Protein AF-A0A6B9Y677-F1 (afdb_monomer_lite)

Sequence (93 aa):
MTDETLHVDDDLGLWIPPEFREFDSQVVFRTPRATIQHFGSQPLDAFYGLIDESHFGDLGDINHPKNPELAPNSASIKLQGEDAVVFEVENVA

Foldseek 3Di:
DPQPAWEQDAQQGTFDPPVQQAAQFWKWKAAQADIDIDTDRHGDDRGDVVHHLVSADDQPDPPRGPRVVAHRQKMWMDGPPDDIDIHGYPPHD

Structure (mmCIF, N/CA/C/O backbone):
data_AF-A0A6B9Y677-F1
#
_entry.id   AF-A0A6B9Y677-F1
#
loop_
_atom_site.group_PDB
_atom_site.id
_atom_site.type_symbol
_atom_site.label_atom_id
_atom_site.label_alt_id
_atom_site.label_comp_id
_atom_site.label_asym_id
_atom_site.label_entity_id
_atom_site.label_seq_id
_atom_site.pdbx_PDB_ins_code
_atom_site.Cartn_x
_atom_site.Cartn_y
_atom_site.Cartn_z
_atom_site.occupancy
_atom_site.B_iso_or_equiv
_atom_site.auth_seq_id
_atom_site.auth_comp_id
_atom_site.auth_asym_id
_atom_site.auth_atom_id
_atom_site.pdbx_PDB_model_num
ATOM 1 N N . MET A 1 1 ? 15.219 -3.525 14.252 1.00 36.25 1 MET A N 1
ATOM 2 C CA . MET A 1 1 ? 14.872 -3.062 12.901 1.00 36.25 1 MET A CA 1
ATOM 3 C C . MET A 1 1 ? 14.135 -4.232 12.309 1.00 36.25 1 MET A C 1
ATOM 5 O O . MET A 1 1 ? 14.761 -5.250 12.055 1.00 36.25 1 MET A O 1
ATOM 9 N N . THR A 1 2 ? 12.813 -4.200 12.382 1.00 42.94 2 THR A N 1
ATOM 10 C CA . THR A 1 2 ? 11.972 -5.191 11.721 1.00 42.94 2 THR A CA 1
ATOM 11 C C . THR A 1 2 ? 12.073 -4.872 10.235 1.00 42.94 2 THR A C 1
ATOM 13 O O . THR A 1 2 ? 11.768 -3.757 9.828 1.00 42.94 2 THR A O 1
ATOM 16 N N . ASP A 1 3 ? 12.649 -5.790 9.465 1.00 47.16 3 ASP A N 1
ATOM 17 C CA . ASP A 1 3 ? 12.571 -5.790 8.003 1.00 47.16 3 ASP A CA 1
ATOM 18 C C . ASP A 1 3 ? 11.082 -5.961 7.657 1.00 47.16 3 ASP A C 1
ATOM 20 O O . ASP A 1 3 ? 10.565 -7.074 7.580 1.00 47.16 3 ASP A O 1
ATOM 24 N N . GLU A 1 4 ? 10.341 -4.855 7.628 1.00 69.62 4 GLU A N 1
ATOM 25 C CA . GLU A 1 4 ? 8.912 -4.818 7.305 1.00 69.62 4 GLU A CA 1
ATOM 26 C C . GLU A 1 4 ? 8.771 -4.699 5.794 1.00 69.62 4 GLU A C 1
ATOM 28 O O . GLU A 1 4 ? 8.392 -3.669 5.250 1.00 69.62 4 GLU A O 1
ATOM 33 N N . THR A 1 5 ? 9.161 -5.753 5.094 1.00 84.44 5 THR A N 1
ATOM 34 C CA . THR A 1 5 ? 8.998 -5.829 3.648 1.00 84.44 5 THR A CA 1
ATOM 35 C C . THR A 1 5 ? 7.548 -6.186 3.338 1.00 84.44 5 THR A C 1
ATOM 37 O O . THR A 1 5 ? 7.004 -7.156 3.875 1.00 84.44 5 THR A O 1
ATOM 40 N N . LEU A 1 6 ? 6.891 -5.390 2.494 1.00 93.12 6 LEU A N 1
ATOM 41 C CA . LEU A 1 6 ? 5.588 -5.762 1.947 1.00 93.12 6 LEU A CA 1
ATOM 42 C C . LEU A 1 6 ? 5.795 -6.733 0.791 1.00 93.12 6 LEU A C 1
ATOM 44 O O . LEU A 1 6 ? 6.841 -6.742 0.159 1.00 93.12 6 LEU A O 1
ATOM 48 N N . HIS A 1 7 ? 4.780 -7.519 0.469 1.00 94.06 7 HIS A N 1
ATOM 49 C CA . HIS A 1 7 ? 4.789 -8.350 -0.728 1.00 94.06 7 HIS A CA 1
ATOM 50 C C . HIS A 1 7 ? 3.484 -8.158 -1.485 1.00 94.06 7 HIS A C 1
ATOM 52 O O . HIS A 1 7 ? 2.424 -7.946 -0.884 1.00 94.06 7 HIS A O 1
ATOM 58 N N . VAL A 1 8 ? 3.576 -8.228 -2.807 1.00 93.94 8 VAL A N 1
ATOM 59 C CA . VAL A 1 8 ? 2.410 -8.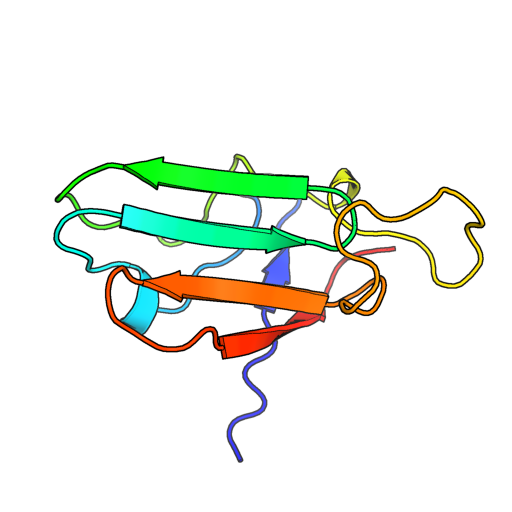394 -3.670 1.00 93.94 8 VAL A CA 1
ATOM 60 C C . VAL A 1 8 ? 2.201 -9.888 -3.895 1.00 93.94 8 VAL A C 1
ATOM 62 O O . VAL A 1 8 ? 3.144 -10.629 -4.175 1.00 93.94 8 VAL A O 1
ATOM 65 N N . ASP A 1 9 ? 0.969 -10.336 -3.698 1.00 94.81 9 ASP A N 1
ATOM 66 C CA . ASP A 1 9 ? 0.502 -11.652 -4.116 1.00 94.81 9 ASP A CA 1
ATOM 67 C C . ASP A 1 9 ? -0.209 -11.521 -5.469 1.00 94.81 9 ASP A C 1
ATOM 69 O O . ASP A 1 9 ? -0.996 -10.589 -5.661 1.00 94.81 9 ASP A O 1
ATOM 73 N N . ASP A 1 10 ? 0.062 -12.441 -6.396 1.00 88.69 10 ASP A N 1
ATOM 74 C CA . ASP A 1 10 ? -0.444 -12.375 -7.774 1.00 88.69 10 ASP A CA 1
ATOM 75 C C . ASP A 1 10 ? -1.981 -12.432 -7.852 1.00 88.69 10 ASP A C 1
ATOM 77 O O . ASP A 1 10 ? -2.582 -11.828 -8.743 1.00 88.69 10 ASP A O 1
ATOM 81 N N . ASP A 1 11 ? -2.627 -13.135 -6.916 1.00 92.69 11 ASP A N 1
ATOM 82 C CA . ASP A 1 11 ? -4.076 -13.347 -6.910 1.00 92.69 11 ASP A CA 1
ATOM 83 C C . ASP A 1 11 ? -4.801 -12.421 -5.915 1.00 92.69 11 ASP A C 1
ATOM 85 O O . ASP A 1 11 ? -5.971 -12.077 -6.115 1.00 92.69 11 ASP A O 1
ATOM 89 N N . LEU A 1 12 ? -4.135 -12.034 -4.822 1.00 94.94 12 LEU A N 1
ATOM 90 C CA . LEU A 1 12 ? -4.741 -11.303 -3.703 1.00 94.94 12 LEU A CA 1
ATOM 91 C C . LEU A 1 12 ? -4.341 -9.819 -3.639 1.00 94.94 12 LEU A C 1
ATOM 93 O O . LEU A 1 12 ? -5.063 -9.024 -3.030 1.00 94.94 12 LEU A O 1
ATOM 97 N N . GLY A 1 13 ? -3.233 -9.429 -4.273 1.00 95.88 13 GLY A N 1
ATOM 98 C CA . GLY A 1 13 ? -2.699 -8.065 -4.291 1.00 95.88 13 GLY A CA 1
ATOM 99 C C . GLY A 1 13 ? -1.744 -7.751 -3.136 1.00 95.88 13 GLY A C 1
ATOM 100 O O . GLY A 1 13 ? -1.093 -8.633 -2.578 1.00 95.88 13 GLY A O 1
ATOM 101 N N . LEU A 1 14 ? -1.627 -6.471 -2.773 1.00 96.50 14 LEU A N 1
ATOM 102 C CA . LEU A 1 14 ? -0.680 -6.017 -1.747 1.00 96.50 14 LEU A CA 1
ATOM 103 C C . LEU A 1 14 ? -1.073 -6.510 -0.351 1.00 96.50 14 LEU A C 1
ATOM 105 O O . LEU A 1 14 ? -2.165 -6.212 0.136 1.00 96.50 14 LEU A O 1
ATOM 109 N N . TRP A 1 15 ? -0.153 -7.182 0.334 1.00 95.81 15 TRP A N 1
ATOM 110 C CA . TRP A 1 15 ? -0.312 -7.496 1.749 1.00 95.81 15 TRP A CA 1
ATOM 111 C C . TRP A 1 15 ? -0.281 -6.228 2.612 1.00 95.81 15 TRP A C 1
ATOM 113 O O . TRP A 1 15 ? 0.634 -5.410 2.504 1.00 95.81 15 TRP A O 1
ATOM 123 N N . ILE A 1 16 ? -1.272 -6.069 3.494 1.00 95.12 16 ILE A N 1
ATOM 124 C CA . ILE A 1 16 ? -1.387 -4.916 4.393 1.00 95.12 16 ILE A CA 1
ATOM 125 C C . ILE A 1 16 ? -0.948 -5.315 5.806 1.00 95.12 16 ILE A C 1
ATOM 127 O O . ILE A 1 16 ? -1.539 -6.246 6.376 1.00 95.12 16 ILE A O 1
ATOM 131 N N . PRO A 1 17 ? 0.022 -4.614 6.424 1.00 94.31 17 PRO A N 1
ATOM 132 C CA . PRO A 1 17 ? 0.406 -4.890 7.801 1.00 94.31 17 PRO A CA 1
ATOM 133 C C . PRO A 1 17 ? -0.762 -4.667 8.773 1.00 94.31 17 PRO A C 1
ATOM 135 O O . PRO A 1 17 ? -1.581 -3.773 8.538 1.00 94.31 17 PRO A O 1
ATOM 138 N N . PRO A 1 18 ? -0.881 -5.466 9.852 1.00 93.75 18 PRO A N 1
ATOM 139 C CA . PRO A 1 18 ? -1.998 -5.383 10.796 1.00 93.75 18 PRO A CA 1
ATOM 140 C C . PRO A 1 18 ? -2.297 -3.969 11.308 1.00 93.75 18 PRO A C 1
ATOM 142 O O . PRO A 1 18 ? -3.463 -3.599 11.410 1.00 93.75 18 PRO A O 1
ATOM 145 N N . GLU A 1 19 ? -1.268 -3.166 11.567 1.00 92.75 19 GLU A N 1
ATOM 146 C CA . GLU A 1 19 ? -1.377 -1.805 12.094 1.00 92.75 19 GLU A CA 1
ATOM 147 C C . GLU A 1 19 ? -1.987 -0.791 11.112 1.00 92.75 19 GLU A C 1
ATOM 149 O O . GLU A 1 19 ? -2.428 0.271 11.542 1.00 92.75 19 GLU A O 1
ATOM 154 N N . PHE A 1 20 ? -2.083 -1.121 9.819 1.00 93.81 20 PHE A N 1
ATOM 155 C CA . PHE A 1 20 ? -2.772 -0.300 8.813 1.00 93.81 20 PHE A CA 1
ATOM 156 C C . PHE A 1 20 ? -4.154 -0.837 8.432 1.00 93.81 20 PHE A C 1
ATOM 158 O O . PHE A 1 20 ? -4.839 -0.230 7.605 1.00 93.81 20 PHE A O 1
ATOM 165 N N . ARG A 1 21 ? -4.574 -1.981 8.991 1.00 94.00 21 ARG A N 1
ATOM 166 C CA . ARG A 1 21 ? -5.885 -2.570 8.680 1.00 94.00 21 ARG A CA 1
ATOM 167 C C . ARG A 1 21 ? -7.007 -1.874 9.423 1.00 94.00 21 ARG A C 1
ATOM 169 O O . ARG A 1 21 ? -8.097 -1.770 8.877 1.00 94.00 21 ARG A O 1
ATOM 176 N N . GLU A 1 22 ? -6.758 -1.407 10.640 1.00 93.44 22 GLU A N 1
ATOM 177 C CA . GLU A 1 22 ? -7.746 -0.691 11.444 1.00 93.44 22 GLU A CA 1
ATOM 178 C C . GLU A 1 22 ? -7.585 0.820 11.250 1.00 93.44 22 GLU A C 1
ATOM 180 O O . GLU A 1 22 ? -6.533 1.390 11.529 1.00 93.44 22 GLU A O 1
ATOM 185 N N . PHE A 1 23 ? -8.627 1.473 10.738 1.00 91.62 23 PHE A N 1
ATOM 186 C CA . PHE A 1 23 ? -8.641 2.912 10.486 1.00 91.62 23 PHE A CA 1
ATOM 187 C C . PHE A 1 23 ? -10.075 3.450 10.576 1.00 91.62 23 PHE A C 1
ATOM 189 O O . PHE A 1 23 ? -11.032 2.756 10.236 1.00 91.62 23 PHE A O 1
ATOM 196 N N . ASP A 1 24 ? -10.229 4.701 11.013 1.00 87.44 24 ASP A N 1
ATOM 197 C CA . ASP A 1 24 ? -11.555 5.272 11.307 1.00 87.44 24 ASP A CA 1
ATOM 198 C C . ASP A 1 24 ? -12.195 6.038 10.139 1.00 87.44 24 ASP A C 1
ATOM 200 O O . ASP A 1 24 ? -13.408 6.263 10.133 1.00 87.44 24 ASP A O 1
ATOM 204 N N . SER A 1 25 ? -11.390 6.456 9.157 1.00 92.19 25 SER A N 1
ATOM 205 C CA . SER A 1 25 ? -11.856 7.334 8.072 1.00 92.19 25 SER A CA 1
ATOM 206 C C . SER A 1 25 ? -11.218 7.042 6.721 1.00 92.19 25 SER A C 1
ATOM 208 O O . SER A 1 25 ? -11.906 6.954 5.701 1.00 92.19 25 SER A O 1
ATOM 210 N N . GLN A 1 26 ? -9.884 7.002 6.680 1.00 95.44 26 GLN A N 1
ATOM 211 C CA . GLN A 1 26 ? -9.144 6.891 5.435 1.00 95.44 26 GLN A CA 1
ATOM 212 C C . GLN A 1 26 ? -7.774 6.250 5.642 1.00 95.44 26 GLN A C 1
ATOM 214 O O . GLN A 1 26 ? -7.064 6.574 6.596 1.00 95.44 26 GLN A O 1
ATOM 219 N N . VAL A 1 27 ? -7.383 5.440 4.662 1.00 96.50 27 VAL A N 1
ATOM 220 C CA . VAL A 1 27 ? -6.014 4.977 4.444 1.00 96.50 27 VAL A CA 1
ATOM 221 C C . VAL A 1 27 ? -5.600 5.273 3.002 1.00 96.50 27 VAL A C 1
ATOM 223 O O . VAL A 1 27 ? -6.380 5.128 2.056 1.00 96.50 27 VAL A O 1
ATOM 226 N N . VAL A 1 28 ? -4.381 5.780 2.833 1.00 96.81 28 VAL A N 1
ATOM 227 C CA . VAL A 1 28 ? -3.809 6.155 1.539 1.00 96.81 28 VAL A CA 1
ATOM 228 C C . VAL A 1 28 ? -2.630 5.253 1.236 1.00 96.81 28 VAL A C 1
ATOM 230 O O . VAL A 1 28 ? -1.668 5.212 1.997 1.00 96.81 28 VAL A O 1
ATOM 233 N N . PHE A 1 29 ? -2.687 4.612 0.078 1.00 97.19 29 PHE A N 1
ATOM 234 C CA . PHE A 1 29 ? -1.599 3.837 -0.489 1.00 97.19 29 PHE A CA 1
ATOM 235 C C . PHE A 1 29 ? -0.968 4.628 -1.626 1.00 97.19 29 PHE A C 1
ATOM 237 O O . PHE A 1 29 ? -1.667 5.136 -2.508 1.00 97.19 29 PHE A O 1
ATOM 244 N N . ARG A 1 30 ? 0.356 4.741 -1.627 1.00 96.56 30 ARG A N 1
ATOM 245 C CA . ARG A 1 30 ? 1.104 5.281 -2.764 1.00 96.56 30 ARG A CA 1
ATOM 246 C C . ARG A 1 30 ? 2.109 4.254 -3.222 1.00 96.56 30 ARG A C 1
ATOM 248 O O . ARG A 1 30 ? 2.878 3.751 -2.413 1.00 96.56 30 ARG A O 1
ATOM 255 N N . THR A 1 31 ? 2.114 4.019 -4.517 1.00 94.50 31 THR A N 1
ATOM 256 C CA . THR A 1 31 ? 3.128 3.259 -5.235 1.00 94.50 31 THR A CA 1
ATOM 257 C C . THR A 1 31 ? 3.795 4.204 -6.237 1.00 94.50 31 THR A C 1
ATOM 259 O O . THR A 1 31 ? 3.316 5.325 -6.440 1.00 94.50 31 THR A O 1
ATOM 262 N N . PRO A 1 32 ? 4.861 3.807 -6.933 1.00 92.81 32 PRO A N 1
ATOM 263 C CA . PRO A 1 32 ? 5.543 4.694 -7.873 1.00 92.81 32 PRO A CA 1
ATOM 264 C C . PRO A 1 32 ? 4.617 5.158 -9.003 1.00 92.81 32 PRO A C 1
ATOM 266 O O . PRO A 1 32 ? 4.708 6.298 -9.465 1.00 92.81 32 PRO A O 1
ATOM 269 N N . ARG A 1 33 ? 3.661 4.314 -9.415 1.00 92.50 33 ARG A N 1
ATOM 270 C CA . ARG A 1 33 ? 2.766 4.584 -10.552 1.00 92.50 33 ARG A CA 1
ATOM 271 C C . ARG A 1 33 ? 1.343 4.985 -10.169 1.00 92.50 33 ARG A C 1
ATOM 273 O O . ARG A 1 33 ? 0.583 5.422 -11.041 1.00 92.50 33 ARG A O 1
ATOM 280 N N . ALA A 1 34 ? 0.969 4.910 -8.893 1.00 93.12 34 ALA A N 1
ATOM 281 C CA . ALA A 1 34 ? -0.398 5.176 -8.464 1.00 93.12 34 ALA A CA 1
ATOM 282 C C . ALA A 1 34 ? -0.511 5.743 -7.047 1.00 93.12 34 ALA A C 1
ATOM 284 O O . ALA A 1 34 ? 0.346 5.564 -6.188 1.00 93.12 34 ALA A O 1
ATOM 285 N N . THR A 1 35 ? -1.642 6.398 -6.802 1.00 95.56 35 THR A N 1
ATOM 286 C CA . THR A 1 35 ? -2.080 6.798 -5.467 1.00 95.56 35 THR A CA 1
ATOM 287 C C . THR A 1 35 ? -3.522 6.353 -5.315 1.00 95.56 35 THR A C 1
ATOM 289 O O . THR A 1 35 ? -4.381 6.791 -6.082 1.00 95.56 35 THR A O 1
ATOM 292 N N . ILE A 1 36 ? -3.782 5.498 -4.333 1.00 95.88 36 ILE A N 1
ATOM 293 C CA . ILE A 1 36 ? -5.103 4.952 -4.041 1.00 95.88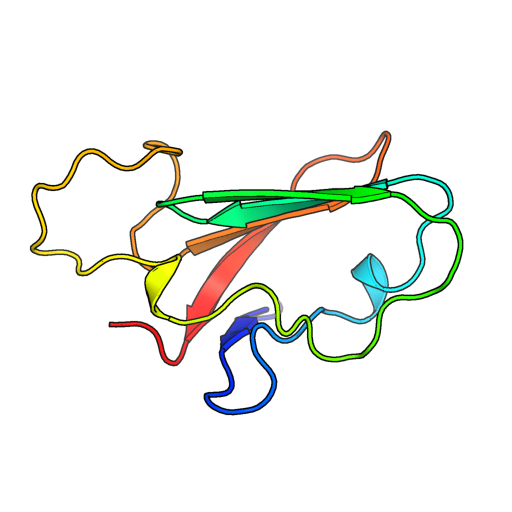 36 ILE A CA 1
ATOM 294 C C . ILE A 1 36 ? -5.525 5.448 -2.666 1.00 95.88 36 ILE A C 1
ATOM 296 O O . ILE A 1 36 ? -4.792 5.341 -1.687 1.0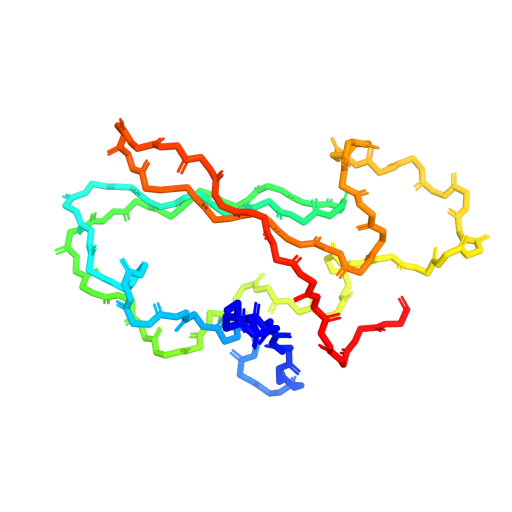0 95.88 36 ILE A O 1
ATOM 300 N N . GLN A 1 37 ? -6.716 6.031 -2.607 1.00 95.75 37 GLN A N 1
ATOM 301 C CA . GLN A 1 37 ? -7.321 6.519 -1.375 1.00 95.75 37 GLN A CA 1
ATOM 302 C C . GLN A 1 37 ? -8.524 5.640 -1.060 1.00 95.75 37 GLN A C 1
ATOM 304 O O . GLN A 1 37 ? -9.489 5.629 -1.823 1.00 95.75 37 GLN A O 1
ATOM 309 N N . HIS A 1 38 ? -8.455 4.913 0.049 1.00 94.94 38 HIS A N 1
ATOM 310 C CA . HIS A 1 38 ? -9.555 4.106 0.549 1.00 94.94 38 HIS A CA 1
ATOM 311 C C . HIS A 1 38 ? -10.252 4.860 1.679 1.00 94.94 38 HIS A C 1
ATOM 313 O O . HIS A 1 38 ? -9.601 5.271 2.638 1.00 94.94 38 HIS A O 1
ATOM 319 N N . PHE A 1 39 ? -11.566 5.044 1.566 1.00 94.69 39 PHE A N 1
ATOM 320 C CA . PHE A 1 39 ? -12.388 5.698 2.582 1.00 94.69 39 PHE A CA 1
ATOM 321 C C . PHE A 1 39 ? -13.309 4.676 3.231 1.00 94.69 39 PHE A C 1
ATOM 323 O O . PHE A 1 39 ? -13.953 3.893 2.536 1.00 94.69 39 PHE A O 1
ATOM 330 N N . GLY A 1 40 ? -13.410 4.723 4.550 1.00 91.50 40 GLY A N 1
ATOM 331 C CA . GLY A 1 40 ? -14.202 3.778 5.315 1.00 91.50 40 GLY A CA 1
ATOM 332 C C . GLY A 1 40 ? -13.844 3.814 6.791 1.00 91.50 40 GLY A C 1
ATOM 333 O O . GLY A 1 40 ? -12.942 4.529 7.209 1.00 91.50 40 GLY A O 1
ATOM 334 N N . SER A 1 41 ? -14.583 3.031 7.560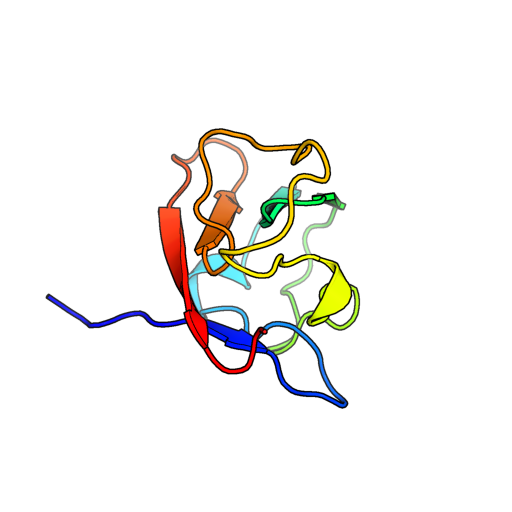 1.00 85.69 41 SER A N 1
ATOM 335 C CA . SER A 1 41 ? -14.354 2.813 8.991 1.00 85.69 41 SER A CA 1
ATOM 336 C C . SER A 1 41 ? -14.383 1.325 9.345 1.00 85.69 41 SER A C 1
ATOM 338 O O . SER A 1 41 ? -14.509 0.952 10.508 1.00 85.69 41 SER A O 1
ATOM 340 N N . GLN A 1 42 ? -14.387 0.461 8.326 1.00 92.19 42 GLN A N 1
ATOM 341 C CA . GLN A 1 42 ? -14.307 -0.983 8.501 1.00 92.19 42 GLN A CA 1
ATOM 342 C C . GLN A 1 42 ? -12.856 -1.416 8.311 1.00 92.19 42 GLN A C 1
ATOM 344 O O . GLN A 1 42 ? -12.189 -0.849 7.443 1.00 92.19 42 GLN A O 1
ATOM 349 N N . PRO A 1 43 ? -12.383 -2.417 9.074 1.00 92.69 43 PRO A N 1
ATOM 350 C CA . PRO A 1 43 ? -11.040 -2.933 8.892 1.00 92.69 43 PRO A CA 1
ATOM 351 C C . PRO A 1 43 ? -10.802 -3.421 7.459 1.00 92.69 43 PRO A C 1
ATOM 353 O O . PRO A 1 43 ? -11.699 -4.009 6.850 1.00 92.69 43 PRO A O 1
ATOM 356 N N . LEU A 1 44 ? -9.596 -3.204 6.935 1.00 93.69 44 LEU A N 1
ATOM 357 C CA . LEU A 1 44 ? -9.175 -3.812 5.676 1.00 93.69 44 LEU A CA 1
ATOM 358 C C . LEU A 1 44 ? -8.971 -5.318 5.834 1.00 93.69 44 LEU A C 1
ATOM 360 O O . LEU A 1 44 ? -8.529 -5.805 6.880 1.00 93.69 44 LEU A O 1
ATOM 364 N N . ASP A 1 45 ? -9.197 -6.036 4.736 1.00 95.19 45 ASP A N 1
ATOM 365 C CA . ASP A 1 45 ? -8.696 -7.394 4.574 1.00 95.19 45 ASP A CA 1
ATOM 366 C C . ASP A 1 45 ? -7.159 -7.426 4.637 1.00 95.19 45 ASP A C 1
ATOM 368 O O . ASP A 1 45 ? -6.469 -6.416 4.475 1.00 95.19 45 ASP A O 1
ATOM 372 N N . ALA A 1 46 ? -6.600 -8.617 4.869 1.00 95.56 46 ALA A N 1
ATOM 373 C CA . ALA A 1 46 ? -5.149 -8.797 4.938 1.00 95.56 46 ALA A CA 1
ATOM 374 C C . ALA A 1 46 ? -4.435 -8.477 3.614 1.00 95.56 46 ALA A C 1
ATOM 376 O O . ALA A 1 46 ? -3.253 -8.142 3.636 1.00 95.56 46 ALA A O 1
ATOM 377 N N . PHE A 1 47 ? -5.153 -8.574 2.495 1.00 96.06 47 PHE A N 1
ATOM 378 C CA . PHE A 1 47 ? -4.663 -8.262 1.162 1.00 96.06 47 PHE A CA 1
ATOM 379 C C . PHE A 1 47 ? -5.564 -7.230 0.498 1.00 96.06 47 PHE A C 1
ATOM 381 O O . PHE A 1 47 ? -6.791 -7.291 0.602 1.00 96.06 47 PHE A O 1
ATOM 388 N N . TYR A 1 48 ? -4.944 -6.282 -0.193 1.00 95.81 48 TYR A N 1
ATOM 389 C CA . TYR A 1 48 ? -5.622 -5.195 -0.869 1.00 95.81 48 TYR A CA 1
ATOM 390 C C . TYR A 1 48 ? -5.535 -5.379 -2.384 1.00 95.81 48 TYR A C 1
ATOM 392 O O . TYR A 1 48 ? -4.642 -4.852 -3.048 1.00 95.81 48 TYR A O 1
ATOM 400 N N . GLY A 1 49 ? -6.519 -6.091 -2.937 1.00 95.19 49 GLY A N 1
ATOM 401 C CA . GLY A 1 49 ? -6.559 -6.509 -4.346 1.00 95.19 49 GLY A CA 1
ATOM 402 C C . GLY A 1 49 ? -6.674 -5.395 -5.392 1.00 95.19 49 GLY A C 1
ATOM 403 O O . GLY A 1 49 ? -6.794 -5.685 -6.575 1.00 95.19 49 GLY A O 1
ATOM 404 N N . LEU A 1 50 ? -6.668 -4.119 -4.991 1.00 94.75 50 LEU A N 1
ATOM 405 C CA . LEU A 1 50 ? -6.564 -2.992 -5.928 1.00 94.75 50 LEU A CA 1
ATOM 406 C C . LEU A 1 50 ? -5.114 -2.600 -6.233 1.00 94.75 50 LEU A C 1
ATOM 408 O O . LEU A 1 50 ? -4.906 -1.718 -7.062 1.00 94.75 50 LEU A O 1
ATOM 412 N N . ILE A 1 51 ? -4.137 -3.186 -5.540 1.00 95.00 51 ILE A N 1
ATOM 413 C CA . ILE A 1 51 ? -2.713 -2.948 -5.775 1.00 95.00 51 ILE A CA 1
ATOM 414 C C . ILE A 1 51 ? -2.080 -4.264 -6.203 1.00 95.00 51 ILE A C 1
ATOM 416 O O . ILE A 1 51 ? -2.044 -5.214 -5.425 1.00 95.00 51 ILE A O 1
ATOM 420 N N . ASP A 1 52 ? -1.562 -4.270 -7.424 1.00 94.19 52 ASP A N 1
ATOM 421 C CA . ASP A 1 52 ? -0.844 -5.374 -8.062 1.00 94.19 52 ASP A CA 1
ATOM 422 C C . ASP A 1 52 ? 0.549 -4.909 -8.536 1.00 94.19 52 ASP A C 1
ATOM 424 O O . ASP A 1 52 ? 0.914 -3.738 -8.381 1.00 94.19 52 ASP A O 1
ATOM 428 N N . GLU A 1 53 ? 1.321 -5.806 -9.153 1.00 92.19 53 GLU A N 1
ATOM 429 C CA . GLU A 1 53 ? 2.666 -5.523 -9.676 1.00 92.19 53 GLU A CA 1
ATOM 430 C C . GLU A 1 53 ? 2.718 -4.332 -10.652 1.00 92.19 53 GLU A C 1
ATOM 432 O O . GLU A 1 53 ? 3.703 -3.597 -10.690 1.00 92.19 53 GLU A O 1
ATOM 437 N N . SER A 1 54 ? 1.640 -4.052 -11.396 1.00 91.12 54 SER A N 1
ATOM 438 C CA . SER A 1 54 ? 1.614 -2.976 -12.399 1.00 91.12 54 SER A CA 1
ATOM 439 C C . SER A 1 54 ? 1.654 -1.575 -11.778 1.00 91.12 54 SER A C 1
ATOM 441 O O . SER A 1 54 ? 1.969 -0.583 -12.448 1.00 91.12 54 SER A O 1
ATOM 443 N N . HIS A 1 55 ? 1.360 -1.488 -10.478 1.00 92.12 55 HIS A N 1
ATOM 444 C CA . HIS A 1 55 ? 1.450 -0.266 -9.688 1.00 92.12 55 HIS A CA 1
ATOM 445 C C . HIS A 1 55 ? 2.899 0.089 -9.329 1.00 92.12 55 HIS A C 1
ATOM 447 O O . HIS A 1 55 ? 3.168 1.232 -8.933 1.00 92.12 55 HIS A O 1
ATOM 453 N N . PHE A 1 56 ? 3.811 -0.861 -9.504 1.00 91.12 56 PHE A N 1
ATOM 454 C CA . PHE A 1 56 ? 5.247 -0.744 -9.317 1.00 91.12 56 PHE A CA 1
ATOM 455 C C . PHE A 1 56 ? 5.943 -0.613 -10.669 1.00 91.12 56 PHE A C 1
ATOM 457 O O . PHE A 1 56 ? 5.306 -0.647 -11.728 1.00 91.12 56 PHE A O 1
ATOM 464 N N . GLY A 1 57 ? 7.236 -0.318 -10.644 1.00 83.06 57 GLY A N 1
ATOM 465 C CA . GLY A 1 57 ? 8.004 -0.121 -11.862 1.00 83.06 57 GLY A CA 1
ATOM 466 C C . GLY A 1 57 ? 9.300 -0.900 -11.857 1.00 83.06 57 GLY A C 1
ATOM 467 O O . GLY A 1 57 ? 9.874 -1.132 -10.803 1.00 83.06 57 GLY A O 1
ATOM 468 N N . ASP A 1 58 ? 9.789 -1.162 -13.063 1.00 76.69 58 ASP A N 1
ATOM 469 C CA . ASP A 1 58 ? 11.130 -1.684 -13.281 1.00 76.69 58 ASP A CA 1
ATOM 470 C C . ASP A 1 58 ? 12.145 -0.546 -13.070 1.00 76.69 58 ASP A C 1
ATOM 472 O O . ASP A 1 58 ? 11.942 0.590 -13.523 1.00 76.69 58 ASP A O 1
ATOM 476 N N . LEU A 1 59 ? 13.260 -0.851 -12.402 1.00 65.75 59 LEU A N 1
ATOM 477 C CA . LEU A 1 59 ? 14.399 0.056 -12.211 1.00 65.75 59 LEU A CA 1
ATOM 478 C C . LEU A 1 59 ? 14.947 0.622 -13.536 1.00 65.75 59 LEU A C 1
ATOM 480 O O . LEU A 1 59 ? 15.582 1.679 -13.534 1.00 65.75 59 LEU A O 1
ATOM 484 N N . GLY A 1 60 ? 14.724 -0.072 -14.656 1.00 63.69 60 GLY A N 1
ATOM 485 C CA . GLY A 1 60 ? 15.132 0.338 -15.999 1.00 63.69 60 GLY A CA 1
ATOM 486 C C . GLY A 1 60 ? 14.108 1.166 -16.783 1.00 63.69 60 GLY A C 1
ATOM 487 O O . GLY A 1 60 ? 14.432 1.628 -17.881 1.00 63.69 60 GLY A O 1
ATOM 488 N N . ASP A 1 61 ? 12.889 1.357 -16.273 1.00 63.31 61 ASP A N 1
ATOM 489 C CA . ASP A 1 61 ? 11.808 1.985 -17.032 1.00 63.31 61 ASP A CA 1
ATOM 490 C C . ASP A 1 61 ? 11.782 3.518 -16.860 1.00 63.31 61 ASP A C 1
ATOM 492 O O . ASP A 1 61 ? 11.715 4.064 -15.761 1.00 63.31 61 ASP A O 1
ATOM 496 N N . ILE A 1 62 ? 11.813 4.233 -17.987 1.00 57.34 62 ILE A N 1
ATOM 497 C CA . ILE A 1 62 ? 11.820 5.706 -18.097 1.00 57.34 62 ILE A CA 1
ATOM 498 C C . ILE A 1 62 ? 10.418 6.328 -18.000 1.00 57.34 62 ILE A C 1
ATOM 500 O O . ILE A 1 62 ? 10.264 7.548 -18.116 1.00 57.34 62 ILE A O 1
ATOM 504 N N . ASN A 1 63 ? 9.381 5.511 -17.812 1.00 61.25 63 ASN A N 1
ATOM 505 C CA . ASN A 1 63 ? 8.013 5.986 -17.650 1.00 61.25 63 ASN A CA 1
ATOM 506 C C . ASN A 1 63 ? 7.884 6.837 -16.378 1.00 61.25 63 ASN A C 1
ATOM 508 O O . ASN A 1 63 ? 8.010 6.325 -15.271 1.00 61.25 63 ASN A O 1
ATOM 512 N N . HIS A 1 64 ? 7.617 8.138 -16.550 1.00 64.19 64 HIS A N 1
ATOM 513 C CA . HIS A 1 64 ? 7.489 9.124 -15.474 1.00 64.19 64 HIS A CA 1
ATOM 514 C C . HIS A 1 64 ? 6.604 8.611 -14.316 1.00 64.19 64 HIS A C 1
ATOM 516 O O . HIS A 1 64 ? 5.377 8.572 -14.472 1.00 64.19 64 HIS A O 1
ATOM 522 N N . PRO A 1 65 ? 7.182 8.240 -13.155 1.00 76.62 65 PRO A N 1
ATOM 523 C CA . PRO A 1 65 ? 6.399 7.783 -12.016 1.00 76.62 65 PRO A CA 1
ATOM 524 C C . PRO A 1 65 ? 5.487 8.912 -11.525 1.00 76.62 65 PRO A C 1
ATOM 526 O O . PRO A 1 65 ? 5.869 10.085 -11.510 1.00 76.62 65 PRO A O 1
ATOM 529 N N . LYS A 1 66 ? 4.267 8.563 -11.101 1.00 82.00 66 LYS A N 1
ATOM 530 C CA . LYS A 1 66 ? 3.346 9.525 -10.471 1.00 8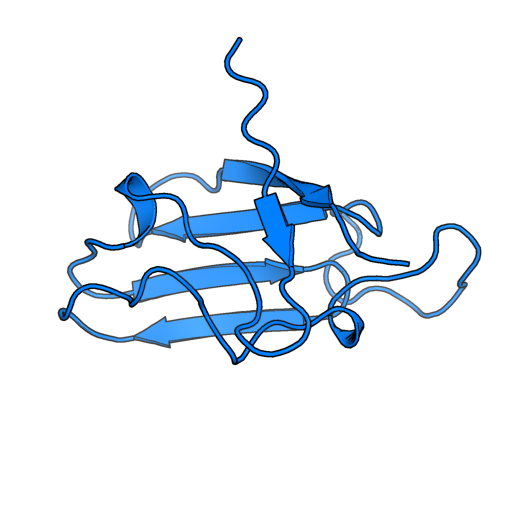2.00 66 LYS A CA 1
ATOM 531 C C . LYS A 1 66 ? 3.852 9.980 -9.105 1.00 82.00 66 LYS A C 1
ATOM 533 O O . LYS A 1 66 ? 3.550 11.096 -8.695 1.00 82.00 66 LYS A O 1
ATOM 538 N N . ASN A 1 67 ? 4.608 9.126 -8.420 1.00 85.75 67 ASN A N 1
ATOM 539 C CA . ASN A 1 67 ? 5.233 9.416 -7.137 1.00 85.75 67 ASN A CA 1
ATOM 540 C C . ASN A 1 67 ? 6.763 9.290 -7.291 1.00 85.75 67 ASN A C 1
ATOM 542 O O . ASN A 1 67 ? 7.309 8.233 -6.993 1.00 85.75 67 ASN A O 1
ATOM 546 N N . PRO A 1 68 ? 7.460 10.338 -7.777 1.00 83.38 68 PRO A N 1
ATOM 547 C CA . PRO A 1 68 ? 8.892 10.277 -8.104 1.00 83.38 68 PRO A CA 1
ATOM 548 C C . PRO A 1 68 ? 9.816 10.125 -6.889 1.00 83.38 68 PRO A C 1
ATOM 550 O O . PRO A 1 68 ? 10.980 9.780 -7.052 1.00 83.38 68 PRO A O 1
ATOM 553 N N . GLU A 1 69 ? 9.296 10.365 -5.685 1.00 86.69 69 GLU A N 1
ATOM 554 C CA . GLU A 1 69 ? 10.019 10.173 -4.423 1.00 86.69 69 GLU A CA 1
ATOM 555 C C . GLU A 1 69 ? 10.026 8.704 -3.959 1.00 86.69 69 GLU A C 1
ATOM 557 O O . GLU A 1 69 ? 10.698 8.373 -2.986 1.00 86.69 69 GLU A O 1
ATOM 562 N N . LEU A 1 70 ? 9.254 7.827 -4.614 1.00 88.81 70 LEU A N 1
ATOM 563 C CA . LEU A 1 70 ? 9.221 6.397 -4.319 1.00 88.81 70 LEU A CA 1
ATOM 564 C C . LEU A 1 70 ? 10.118 5.644 -5.303 1.00 88.81 70 LEU A C 1
ATOM 566 O O . LEU A 1 70 ? 10.057 5.866 -6.514 1.00 88.81 70 LEU A O 1
ATOM 570 N N . ALA A 1 71 ? 10.937 4.739 -4.767 1.00 89.81 71 ALA A N 1
ATOM 571 C CA . ALA A 1 71 ? 11.703 3.803 -5.571 1.00 89.81 71 ALA A CA 1
ATOM 572 C C . ALA A 1 71 ? 10.751 2.854 -6.319 1.00 89.81 71 ALA A C 1
ATOM 574 O O . ALA A 1 71 ? 9.642 2.611 -5.845 1.00 89.81 71 ALA A O 1
ATOM 575 N N . PRO A 1 72 ? 11.152 2.291 -7.470 1.00 90.00 72 PRO A N 1
ATOM 576 C CA . PRO A 1 72 ? 10.255 1.480 -8.295 1.00 90.00 72 PRO A CA 1
ATOM 577 C C . PRO A 1 72 ? 9.661 0.247 -7.581 1.00 90.00 72 PRO A C 1
ATOM 579 O O . PRO A 1 72 ? 8.532 -0.139 -7.878 1.00 90.00 72 PRO A O 1
ATOM 582 N N . ASN A 1 73 ? 10.355 -0.266 -6.563 1.00 92.00 73 ASN A N 1
ATOM 583 C CA . ASN A 1 73 ? 9.935 -1.347 -5.670 1.00 92.00 73 ASN A CA 1
ATOM 584 C C . ASN A 1 73 ? 9.489 -0.859 -4.274 1.00 92.00 73 ASN A C 1
ATOM 586 O O . ASN A 1 73 ? 9.613 -1.602 -3.306 1.00 92.00 73 ASN A O 1
ATOM 590 N N . SER A 1 74 ? 9.029 0.386 -4.113 1.00 92.62 74 SER A N 1
ATOM 591 C CA . SER A 1 74 ? 8.596 0.895 -2.805 1.00 92.62 74 SER A CA 1
ATOM 592 C C . SER A 1 74 ? 7.147 1.362 -2.780 1.00 92.62 74 SER A C 1
ATOM 594 O O . SER A 1 74 ? 6.591 1.845 -3.765 1.00 92.62 74 SER A O 1
ATOM 596 N N . ALA A 1 75 ? 6.520 1.239 -1.615 1.00 94.69 75 ALA A N 1
ATOM 597 C CA . ALA A 1 75 ? 5.186 1.757 -1.354 1.00 94.69 75 ALA A CA 1
ATOM 598 C C . ALA A 1 75 ? 5.187 2.598 -0.080 1.00 94.69 75 ALA A C 1
ATOM 600 O O . ALA A 1 75 ? 6.045 2.447 0.785 1.00 94.69 75 ALA A O 1
ATOM 601 N N . SER A 1 76 ? 4.202 3.482 0.057 1.00 96.19 76 SER A N 1
ATOM 602 C CA . SER A 1 76 ? 3.917 4.125 1.337 1.00 96.19 76 SER A CA 1
ATOM 603 C C . SER A 1 76 ? 2.460 3.967 1.722 1.00 96.19 76 SER A C 1
ATOM 605 O O . SER A 1 76 ? 1.574 4.090 0.870 1.00 96.19 76 SER A O 1
ATOM 607 N N . ILE A 1 77 ? 2.227 3.727 3.008 1.00 96.44 77 ILE A N 1
ATOM 608 C CA . ILE A 1 77 ? 0.897 3.635 3.601 1.00 96.44 77 ILE A CA 1
ATOM 609 C C . ILE A 1 77 ? 0.747 4.773 4.604 1.00 96.44 77 ILE A C 1
ATOM 611 O O . ILE A 1 77 ? 1.652 5.052 5.391 1.00 96.44 77 ILE A O 1
ATOM 615 N N . LYS A 1 78 ? -0.387 5.470 4.550 1.00 96.25 78 LYS A N 1
ATOM 616 C CA . LYS A 1 78 ? -0.683 6.602 5.426 1.00 96.25 78 LYS A CA 1
ATOM 617 C C . LYS A 1 78 ? -2.113 6.531 5.947 1.00 96.25 78 LYS A C 1
ATOM 619 O O . LYS A 1 78 ? -3.053 6.640 5.159 1.00 96.25 78 LYS A O 1
ATOM 624 N N . LEU A 1 79 ? -2.271 6.430 7.264 1.00 95.88 79 LEU A N 1
ATOM 625 C CA . LEU A 1 79 ? -3.561 6.609 7.933 1.00 95.88 79 LEU A CA 1
ATOM 626 C C . LEU A 1 79 ? -3.909 8.100 8.047 1.00 95.88 79 LEU A C 1
ATOM 628 O O . LEU A 1 79 ? -3.033 8.971 8.043 1.00 95.88 79 LEU A O 1
ATOM 632 N N . GLN A 1 80 ? -5.199 8.423 8.125 1.00 93.44 80 GLN A N 1
ATOM 633 C CA . GLN A 1 80 ? -5.627 9.808 8.316 1.00 93.44 80 GLN A CA 1
ATOM 634 C C . GLN A 1 80 ? -5.069 10.384 9.626 1.00 93.44 80 GLN A C 1
ATOM 636 O O . GLN A 1 80 ? -5.325 9.852 10.696 1.00 93.44 80 GLN A O 1
ATOM 641 N N . GLY A 1 81 ? -4.367 11.516 9.534 1.00 91.81 81 GLY A N 1
ATOM 642 C CA . GLY A 1 81 ? -3.801 12.211 10.697 1.00 91.81 81 GLY A CA 1
ATOM 643 C C . GLY A 1 81 ? -2.403 11.739 11.106 1.00 91.81 81 GLY A C 1
ATOM 644 O O . GLY A 1 81 ? -1.717 12.490 11.788 1.00 91.81 81 GLY A O 1
ATOM 645 N N . GLU A 1 82 ? -1.959 10.586 10.606 1.00 93.31 82 GLU A N 1
ATOM 646 C CA . GLU A 1 82 ? -0.648 10.001 10.904 1.00 93.31 82 GLU A CA 1
ATOM 647 C C . GLU A 1 82 ? 0.395 10.337 9.828 1.00 93.31 82 GLU A C 1
ATOM 649 O O . GLU A 1 82 ? 0.071 10.858 8.752 1.00 93.31 82 GLU A O 1
ATOM 654 N N . ASP A 1 83 ? 1.660 10.021 10.103 1.00 94.31 83 ASP A N 1
ATOM 655 C CA . ASP A 1 83 ? 2.739 10.079 9.118 1.00 94.31 83 ASP A CA 1
ATOM 656 C C . ASP A 1 83 ? 2.689 8.890 8.146 1.00 94.31 83 ASP A C 1
ATOM 658 O O . ASP A 1 83 ? 2.139 7.829 8.434 1.00 94.31 83 ASP A O 1
ATOM 662 N N . ALA A 1 84 ? 3.240 9.085 6.945 1.00 94.75 84 ALA A N 1
ATOM 663 C CA . ALA A 1 84 ? 3.359 7.999 5.979 1.00 94.75 84 ALA A CA 1
ATOM 664 C C . ALA A 1 84 ? 4.544 7.103 6.348 1.00 94.75 84 ALA 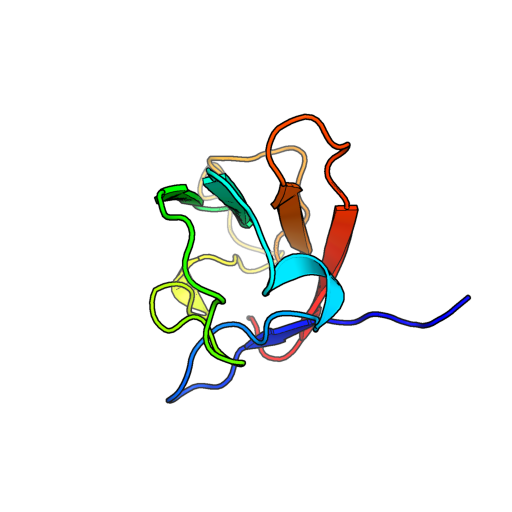A C 1
ATOM 666 O O . ALA A 1 84 ? 5.648 7.606 6.564 1.00 94.75 84 ALA A O 1
ATOM 667 N N . VAL A 1 85 ? 4.330 5.791 6.339 1.00 95.75 85 VAL A N 1
ATOM 668 C CA . VAL A 1 85 ? 5.402 4.803 6.491 1.00 95.75 85 VAL A CA 1
ATOM 669 C C . VAL A 1 85 ? 5.745 4.253 5.115 1.00 95.75 85 VAL A C 1
ATOM 671 O O . VAL A 1 85 ? 4.847 3.945 4.331 1.00 95.75 85 VAL A O 1
ATOM 674 N N . VAL A 1 86 ? 7.040 4.207 4.799 1.00 95.31 86 VAL A N 1
ATOM 675 C CA . VAL A 1 86 ? 7.565 3.730 3.515 1.00 95.31 86 VAL A CA 1
ATOM 676 C C . VAL A 1 86 ? 8.121 2.328 3.701 1.00 95.31 86 VAL A C 1
ATOM 678 O O . VAL A 1 86 ? 8.867 2.085 4.646 1.00 95.31 86 VAL A O 1
ATOM 681 N N . PHE A 1 87 ? 7.789 1.449 2.767 1.00 94.50 87 PHE A N 1
ATOM 682 C CA . PHE A 1 87 ? 8.178 0.050 2.765 1.00 94.50 87 PHE A CA 1
ATOM 683 C C . PHE A 1 87 ? 8.837 -0.314 1.439 1.00 94.50 87 PHE A C 1
ATOM 685 O O . PHE A 1 87 ? 8.451 0.199 0.383 1.00 94.50 87 PHE A O 1
ATOM 692 N N . GLU A 1 88 ? 9.804 -1.224 1.500 1.00 93.19 88 GLU A N 1
ATOM 693 C CA . GLU A 1 88 ? 10.210 -1.994 0.329 1.00 93.19 88 GLU A CA 1
ATOM 694 C C . GLU A 1 88 ? 9.137 -3.046 0.023 1.00 93.19 88 GLU A C 1
ATOM 696 O O . GLU A 1 88 ? 8.452 -3.528 0.929 1.00 93.19 88 GLU A O 1
ATOM 701 N N . VAL A 1 89 ? 8.961 -3.357 -1.258 1.00 92.62 89 VAL A N 1
ATOM 702 C CA . VAL A 1 89 ? 7.969 -4.308 -1.745 1.00 92.62 89 VAL A CA 1
ATOM 703 C C . VAL A 1 89 ? 8.662 -5.412 -2.537 1.00 92.62 89 VAL A C 1
ATOM 705 O O . VAL A 1 89 ? 9.424 -5.146 -3.464 1.00 92.62 89 VAL A O 1
ATOM 708 N N . GLU A 1 90 ? 8.378 -6.653 -2.164 1.00 92.25 90 GLU A N 1
ATOM 709 C CA . GLU A 1 90 ? 8.789 -7.879 -2.844 1.00 92.25 90 GLU A CA 1
ATOM 710 C C . GLU A 1 90 ? 7.729 -8.357 -3.845 1.00 92.25 90 GLU A C 1
ATOM 712 O O . GLU A 1 90 ? 6.554 -7.984 -3.766 1.00 92.25 90 GLU A O 1
ATOM 717 N N . ASN A 1 91 ? 8.154 -9.233 -4.764 1.00 86.56 91 ASN A N 1
ATOM 718 C CA . ASN A 1 91 ? 7.349 -9.776 -5.869 1.00 86.56 91 ASN A CA 1
ATOM 719 C C . ASN A 1 91 ? 6.830 -8.699 -6.831 1.00 86.56 91 ASN A C 1
ATOM 721 O O . ASN A 1 91 ? 5.700 -8.750 -7.307 1.00 86.56 91 ASN A O 1
ATOM 725 N N . VAL A 1 92 ? 7.672 -7.707 -7.108 1.00 80.56 92 VAL A N 1
ATOM 726 C CA . VAL A 1 92 ? 7.413 -6.655 -8.091 1.00 80.56 92 VAL A CA 1
ATOM 727 C C . VAL A 1 92 ? 8.631 -6.536 -9.008 1.00 80.56 92 VAL A C 1
ATOM 729 O O . VAL A 1 92 ? 9.762 -6.729 -8.554 1.00 80.56 92 VAL A O 1
ATOM 732 N N . ALA A 1 93 ? 8.384 -6.318 -10.300 1.00 67.38 93 ALA A N 1
ATOM 733 C CA . ALA A 1 93 ? 9.398 -6.302 -11.358 1.00 67.38 93 ALA A CA 1
ATOM 734 C C . ALA A 1 93 ? 10.135 -4.963 -11.455 1.00 67.38 93 ALA A C 1
ATOM 736 O O . ALA A 1 93 ? 9.445 -3.926 -11.356 1.00 67.38 93 ALA A O 1
#

pLDDT: mean 88.32, std 12.36, range [36.25, 97.19]

Secondary structure (DSSP, 8-state):
-----EEEETTTEEEPPGGGT--SSEEEEE-SS-EEEEE-SSPPPSEETT--GGGS--TT--S--SSTTS-TTEEEEEETTSPPEEEEEES--

Radius of gyration: 12.66 Å; chains: 1; bounding box: 30×26×31 Å